Protein AF-A0A9X4SHX0-F1 (afdb_monomer_lite)

Organism: NCBI:txid256731

pLDDT: mean 89.39, std 9.06, range [53.53, 97.88]

Radius of gyration: 18.13 Å; chains: 1; bounding box: 65×34×32 Å

Foldseek 3Di:
DFKKWKDWDPPDPDPDDDPVVVVVRCVPDDIDIDDDPDPDFVVVVVVVCVVCVVVVVQDDQVRWIWMWMDGVPDPDIDIDIDHDDDDDDDDDPDDDDDDD

Secondary structure (DSSP, 8-state):
-EEEEEEEESS---SS--HHHHHHHHTTPPPEEEEES-SSHHHHHHHHHHHHTTTTT--SSS-EEEEEEEETT-S-EEEEEEE---------S-------

Structure (mmCIF, N/CA/C/O backbone):
data_AF-A0A9X4SHX0-F1
#
_entry.id   AF-A0A9X4SHX0-F1
#
loop_
_atom_site.group_PDB
_atom_site.id
_atom_site.type_symbol
_atom_site.label_atom_id
_atom_site.label_alt_id
_atom_site.label_comp_id
_atom_site.label_asym_id
_atom_site.label_entity_id
_atom_site.label_seq_id
_atom_site.pdbx_PDB_ins_code
_atom_site.Cartn_x
_atom_site.Cartn_y
_atom_site.Cartn_z
_atom_site.occupancy
_atom_site.B_iso_or_equiv
_atom_site.auth_seq_id
_atom_site.auth_comp_id
_atom_site.auth_asym_id
_atom_site.auth_atom_id
_atom_site.pdbx_PDB_model_num
ATOM 1 N N . MET A 1 1 ? 0.691 -16.550 8.350 1.00 85.81 1 MET A N 1
ATOM 2 C CA . MET A 1 1 ? -0.141 -15.596 7.593 1.00 85.81 1 MET A CA 1
ATOM 3 C C . MET A 1 1 ? -0.875 -14.676 8.546 1.00 85.81 1 MET A C 1
ATOM 5 O O . MET A 1 1 ? -1.579 -15.165 9.424 1.00 85.81 1 MET A O 1
ATOM 9 N N . LYS A 1 2 ? -0.695 -13.370 8.369 1.00 94.06 2 LYS A N 1
ATOM 10 C CA . LYS A 1 2 ? -1.485 -12.316 9.008 1.00 94.06 2 LYS A CA 1
ATOM 11 C C . LYS A 1 2 ? -2.563 -11.825 8.041 1.00 94.06 2 LYS A C 1
ATOM 13 O O . LYS A 1 2 ? -2.477 -12.073 6.836 1.00 94.06 2 LYS A O 1
ATOM 18 N N . THR A 1 3 ? -3.591 -11.179 8.583 1.00 97.00 3 THR A N 1
ATOM 19 C CA . THR A 1 3 ? -4.657 -10.564 7.783 1.00 97.00 3 THR A CA 1
ATOM 20 C C . THR A 1 3 ? -4.466 -9.059 7.793 1.00 97.00 3 THR A C 1
ATOM 22 O O . THR A 1 3 ? -4.266 -8.468 8.852 1.00 97.00 3 THR A O 1
ATOM 25 N N . TYR A 1 4 ? -4.543 -8.479 6.611 1.00 97.88 4 TYR A N 1
ATOM 26 C CA . TYR A 1 4 ? -4.438 -7.063 6.325 1.00 97.88 4 TYR A CA 1
ATOM 27 C C . TYR A 1 4 ? -5.718 -6.598 5.643 1.00 97.88 4 TYR A C 1
ATOM 29 O O . TYR A 1 4 ? -6.522 -7.405 5.169 1.00 97.88 4 TYR A O 1
ATOM 37 N N . GLU A 1 5 ? -5.888 -5.294 5.599 1.00 97.75 5 GLU A N 1
ATOM 38 C CA . GLU A 1 5 ? -6.986 -4.612 4.947 1.00 97.75 5 GLU A CA 1
ATOM 39 C C . GLU A 1 5 ? -6.409 -3.522 4.050 1.00 97.75 5 GLU A C 1
ATOM 41 O O . GLU A 1 5 ? -5.438 -2.867 4.436 1.00 97.75 5 GLU A O 1
ATOM 46 N N . TYR A 1 6 ? -6.993 -3.326 2.868 1.00 97.81 6 TYR A N 1
ATOM 47 C CA . TYR A 1 6 ? -6.557 -2.275 1.956 1.00 97.81 6 TYR A CA 1
ATOM 48 C C . TYR A 1 6 ? -7.702 -1.546 1.251 1.00 97.81 6 TYR A C 1
ATOM 50 O O . TYR A 1 6 ? -8.793 -2.095 1.075 1.00 97.81 6 TYR A O 1
ATOM 58 N N . ILE A 1 7 ? -7.424 -0.310 0.839 1.00 97.00 7 ILE A N 1
ATOM 59 C CA . ILE A 1 7 ? -8.261 0.518 -0.035 1.00 97.00 7 ILE A CA 1
ATOM 60 C C . ILE A 1 7 ? -7.385 1.027 -1.177 1.00 97.00 7 ILE A C 1
ATOM 62 O O . ILE A 1 7 ? -6.261 1.470 -0.945 1.00 97.00 7 ILE A O 1
ATOM 66 N N . VAL A 1 8 ? -7.920 0.982 -2.394 1.00 95.38 8 VAL A N 1
ATOM 67 C CA . VAL A 1 8 ? -7.278 1.530 -3.592 1.00 95.38 8 VAL A CA 1
ATOM 68 C C . VAL A 1 8 ? -7.829 2.930 -3.863 1.00 95.38 8 VAL A C 1
ATOM 70 O O . VAL A 1 8 ? -9.043 3.146 -3.815 1.00 95.38 8 VAL A O 1
ATOM 73 N N . LEU A 1 9 ? -6.935 3.880 -4.117 1.00 93.44 9 LEU A N 1
ATOM 74 C CA . LEU A 1 9 ? -7.234 5.287 -4.360 1.00 93.44 9 LEU A CA 1
ATOM 75 C C . LEU A 1 9 ? -6.886 5.639 -5.811 1.00 93.44 9 LEU A C 1
ATOM 77 O O . LEU A 1 9 ? -5.766 6.038 -6.108 1.00 93.44 9 LEU A O 1
ATOM 81 N N . TRP A 1 10 ? -7.858 5.456 -6.705 1.00 88.06 10 TRP A N 1
ATOM 82 C CA . TRP A 1 10 ? -7.709 5.681 -8.149 1.00 88.06 10 TRP A CA 1
ATOM 83 C C . TRP A 1 10 ? -7.677 7.155 -8.549 1.00 88.06 10 TRP A C 1
ATOM 85 O O . TRP A 1 10 ? -6.972 7.526 -9.478 1.00 88.06 10 TRP A O 1
ATOM 95 N N . ASP A 1 11 ? -8.441 7.989 -7.846 1.00 83.56 11 ASP A N 1
ATOM 96 C CA . ASP A 1 11 ? -8.632 9.402 -8.194 1.00 83.56 11 ASP A CA 1
ATOM 97 C C . ASP A 1 11 ? -7.528 10.313 -7.637 1.00 83.56 11 ASP A C 1
ATOM 99 O O . ASP A 1 11 ? -7.563 11.530 -7.819 1.00 83.56 11 ASP A O 1
ATOM 103 N N . LEU A 1 12 ? -6.550 9.734 -6.939 1.00 83.88 12 LEU A N 1
ATOM 104 C CA . LEU A 1 12 ? -5.492 10.476 -6.281 1.00 83.88 12 LEU A CA 1
ATOM 105 C C . LEU A 1 12 ? -4.309 10.653 -7.245 1.00 83.88 12 LEU A C 1
ATOM 107 O O . LEU A 1 12 ? -3.569 9.712 -7.522 1.00 83.88 12 LEU A O 1
ATOM 111 N N . ILE A 1 13 ? -4.190 11.865 -7.791 1.00 73.88 13 ILE A N 1
ATOM 112 C CA . ILE A 1 13 ? -3.263 12.209 -8.887 1.00 73.88 13 ILE A CA 1
ATOM 113 C C . ILE A 1 13 ? -1.980 12.878 -8.362 1.00 73.88 13 ILE A C 1
ATOM 115 O O . ILE A 1 13 ? -0.963 12.889 -9.051 1.00 73.88 13 ILE A O 1
ATOM 119 N N . ASP A 1 14 ? -2.014 13.454 -7.157 1.00 76.06 14 ASP A N 1
ATOM 120 C CA . ASP A 1 14 ? -0.839 14.084 -6.548 1.00 76.06 14 ASP A CA 1
ATOM 121 C C . ASP A 1 14 ? 0.169 13.011 -6.107 1.00 76.06 14 ASP A C 1
ATOM 123 O O . ASP A 1 14 ? -0.193 12.051 -5.427 1.00 76.06 14 ASP A O 1
ATOM 127 N N . ASP A 1 15 ? 1.445 13.181 -6.461 1.00 73.12 15 ASP A N 1
ATOM 128 C CA . ASP A 1 15 ? 2.529 12.305 -5.999 1.00 73.12 15 ASP A CA 1
ATOM 129 C C . ASP A 1 15 ? 2.783 12.441 -4.482 1.00 73.12 15 ASP A C 1
ATOM 131 O O . ASP A 1 15 ? 3.415 11.582 -3.860 1.00 73.12 15 ASP A O 1
ATOM 135 N N . THR A 1 16 ? 2.284 13.519 -3.875 1.00 79.62 16 THR A N 1
ATOM 136 C CA . THR A 1 16 ? 2.426 13.884 -2.464 1.00 79.62 16 THR A CA 1
ATOM 137 C C . THR A 1 16 ? 1.089 14.327 -1.857 1.00 79.62 16 THR A C 1
ATOM 139 O O . THR A 1 16 ? 0.958 15.474 -1.426 1.00 79.62 16 THR A O 1
ATOM 142 N N . PRO A 1 17 ? 0.088 13.433 -1.777 1.00 85.56 17 PRO A N 1
ATOM 143 C CA . PRO A 1 17 ? -1.214 13.794 -1.234 1.00 85.56 17 PRO A CA 1
ATOM 144 C C . PRO A 1 17 ? -1.124 14.216 0.229 1.00 85.56 17 PRO A C 1
ATOM 146 O O . PRO A 1 17 ? -0.392 13.633 1.039 1.00 85.56 17 PRO A O 1
ATOM 149 N N . GLU A 1 18 ? -1.930 15.205 0.596 1.00 89.56 18 GLU A N 1
ATOM 150 C CA . GLU A 1 18 ? -2.048 15.618 1.986 1.00 89.56 18 GLU A CA 1
ATOM 151 C C . GLU A 1 18 ? -2.867 14.602 2.793 1.00 89.56 18 GLU A C 1
ATOM 153 O O . GLU A 1 18 ? -3.807 13.975 2.304 1.00 89.56 18 GLU A O 1
ATOM 158 N N . VAL A 1 19 ? -2.561 14.478 4.088 1.00 89.12 19 VAL A N 1
ATOM 159 C CA . VAL A 1 19 ? -3.270 13.549 4.990 1.00 89.12 19 VAL A CA 1
ATOM 160 C C . VAL A 1 19 ? -4.780 13.795 4.992 1.00 89.12 19 VAL A C 1
ATOM 162 O O . VAL A 1 19 ? -5.555 12.844 5.025 1.00 89.12 19 VAL A O 1
ATOM 165 N N . GLU A 1 20 ? -5.218 15.053 4.925 1.00 90.62 20 GLU A N 1
ATOM 166 C CA . GLU A 1 20 ? -6.644 15.392 4.895 1.00 90.62 20 GLU A CA 1
ATOM 167 C C . GLU A 1 20 ? -7.353 14.915 3.623 1.00 90.62 20 GLU A C 1
ATOM 169 O O . GLU A 1 20 ? -8.529 14.555 3.681 1.00 90.62 20 GLU A O 1
ATOM 174 N N . GLU A 1 21 ? -6.662 14.911 2.484 1.00 90.06 21 GLU A N 1
ATOM 175 C CA . GLU A 1 21 ? -7.190 14.407 1.216 1.00 90.06 21 GLU A CA 1
ATOM 176 C C . GLU A 1 21 ? -7.354 12.890 1.277 1.00 90.06 21 GLU A C 1
ATOM 178 O O . GLU A 1 21 ? -8.437 12.374 1.008 1.00 90.06 21 GLU A O 1
ATOM 183 N N . ILE A 1 22 ? -6.327 12.189 1.766 1.00 91.69 22 ILE A N 1
ATOM 184 C CA . ILE A 1 22 ? -6.363 10.735 1.955 1.00 91.69 22 ILE A CA 1
ATOM 185 C C . ILE A 1 22 ? -7.512 10.345 2.890 1.00 91.69 22 ILE A C 1
ATOM 187 O O . ILE A 1 22 ? -8.254 9.409 2.603 1.00 91.69 22 ILE A O 1
ATOM 191 N N . LEU A 1 23 ? -7.681 11.064 4.006 1.00 92.62 23 LEU A N 1
ATOM 192 C CA . LEU A 1 23 ? -8.740 10.790 4.979 1.00 92.62 23 LEU A CA 1
ATOM 193 C C . LEU A 1 23 ? -10.141 10.956 4.379 1.00 92.62 23 LEU A C 1
ATOM 195 O O . LEU A 1 23 ? -11.006 10.124 4.648 1.00 92.62 23 LEU A O 1
ATOM 199 N N . LYS A 1 24 ? -10.357 11.990 3.556 1.00 91.56 24 LYS A N 1
ATOM 200 C CA . LYS A 1 24 ? -11.622 12.182 2.827 1.00 91.56 24 LYS A CA 1
ATOM 201 C C . LYS A 1 24 ? -11.855 11.061 1.823 1.00 91.56 24 LYS A C 1
ATOM 203 O O . LYS A 1 24 ? -12.965 10.555 1.722 1.00 91.56 24 LYS A O 1
ATOM 208 N N . GLU A 1 25 ? -10.805 10.649 1.122 1.00 91.19 25 GLU A N 1
ATOM 209 C CA . GLU A 1 25 ? -10.884 9.600 0.113 1.00 91.19 25 GLU A CA 1
ATOM 210 C C . GLU A 1 25 ? -11.183 8.217 0.699 1.00 91.19 25 GLU A C 1
ATOM 212 O O . GLU A 1 25 ? -11.880 7.429 0.067 1.00 91.19 25 GLU A O 1
ATOM 217 N N . ILE A 1 26 ? -10.682 7.885 1.892 1.00 93.56 26 ILE A N 1
ATOM 218 C CA . ILE A 1 26 ? -10.988 6.598 2.542 1.00 93.56 26 ILE A CA 1
ATOM 219 C C . ILE A 1 26 ? -12.322 6.611 3.301 1.00 93.56 26 ILE A C 1
ATOM 221 O O . ILE A 1 26 ? -12.834 5.543 3.652 1.00 93.56 26 ILE A O 1
ATOM 225 N N . GLU A 1 27 ? -12.892 7.786 3.582 1.00 92.75 27 GLU A N 1
ATOM 226 C CA . GLU A 1 27 ? -14.138 7.910 4.334 1.00 92.75 27 GLU A CA 1
ATOM 227 C C . GLU A 1 27 ? -15.297 7.247 3.572 1.00 92.75 27 GLU A C 1
ATOM 229 O O . GLU A 1 27 ? -15.613 7.572 2.432 1.00 92.75 27 GLU A O 1
ATOM 234 N N . GLY A 1 28 ? -15.939 6.260 4.203 1.00 89.81 28 GLY A N 1
ATOM 235 C CA . GLY A 1 28 ? -17.053 5.521 3.604 1.00 89.81 28 GLY A CA 1
ATOM 236 C C . GLY A 1 28 ? -16.660 4.456 2.571 1.00 89.81 28 GLY A C 1
ATOM 237 O O . GLY A 1 28 ? -17.541 3.715 2.129 1.00 89.81 28 GLY A O 1
ATOM 238 N N . LYS A 1 29 ? -15.373 4.311 2.219 1.00 93.00 29 LYS A N 1
ATOM 239 C CA . LYS A 1 29 ? -14.899 3.211 1.363 1.00 93.00 29 LYS A CA 1
ATOM 240 C C . LYS A 1 29 ? -14.822 1.894 2.141 1.00 93.00 29 LYS A C 1
ATOM 242 O O . LYS A 1 29 ? -14.534 1.851 3.338 1.00 93.00 29 LYS A O 1
ATOM 247 N N . GLN A 1 30 ? -15.089 0.792 1.441 1.00 94.50 30 GLN A N 1
ATOM 248 C CA . GLN A 1 30 ? -14.991 -0.548 2.008 1.00 94.50 30 GLN A CA 1
ATOM 249 C C . GLN A 1 30 ? -13.547 -1.049 1.944 1.00 94.50 30 GLN A C 1
ATOM 251 O O . GLN A 1 30 ? -12.924 -1.060 0.885 1.00 94.50 30 GLN A O 1
ATOM 256 N N . TRP A 1 31 ? -13.048 -1.527 3.080 1.00 96.12 31 TRP A N 1
ATOM 257 C CA . TRP A 1 31 ? -11.754 -2.187 3.165 1.00 96.12 31 TRP A CA 1
ATOM 258 C C . TRP A 1 31 ? -11.823 -3.603 2.586 1.00 96.12 31 TRP A C 1
ATOM 260 O O . TRP A 1 31 ? -12.721 -4.384 2.913 1.00 96.12 31 TRP A O 1
ATOM 270 N N . THR A 1 32 ? -10.848 -3.948 1.748 1.00 97.25 32 THR A N 1
ATOM 271 C CA . THR A 1 32 ? -10.709 -5.288 1.171 1.00 97.25 32 THR A CA 1
ATOM 272 C C . THR A 1 32 ? -9.723 -6.103 1.995 1.00 97.25 32 THR A C 1
ATOM 274 O O . THR A 1 32 ? -8.614 -5.655 2.276 1.00 97.25 32 THR A O 1
ATOM 277 N N . SER A 1 33 ? -10.108 -7.313 2.400 1.00 97.38 33 SER A N 1
ATOM 278 C CA . SER A 1 33 ? -9.232 -8.182 3.189 1.00 97.38 33 SER A CA 1
ATOM 279 C C . SER A 1 33 ? -8.166 -8.858 2.326 1.00 97.38 33 SER A C 1
ATOM 281 O O . SER A 1 33 ? -8.461 -9.438 1.282 1.00 97.38 33 SER A O 1
ATOM 283 N N . PHE A 1 34 ? -6.935 -8.893 2.827 1.00 97.19 34 PHE A N 1
ATOM 284 C CA . PHE A 1 34 ? -5.794 -9.542 2.191 1.00 97.19 34 PHE A CA 1
ATOM 285 C C . PHE A 1 34 ? -5.032 -10.413 3.194 1.00 97.19 34 PHE A C 1
ATOM 287 O O . PHE A 1 34 ? -4.888 -10.060 4.361 1.00 97.19 34 PHE A O 1
ATOM 294 N N . LYS A 1 35 ? -4.530 -11.575 2.768 1.00 97.38 35 LYS A N 1
ATOM 295 C CA . LYS A 1 35 ? -3.704 -12.445 3.620 1.00 97.38 35 LYS A CA 1
ATOM 296 C C . LYS A 1 35 ? -2.273 -12.434 3.115 1.00 97.38 35 LYS A C 1
ATOM 298 O O . LYS A 1 35 ? -2.042 -12.806 1.972 1.00 97.38 35 LYS A O 1
ATOM 303 N N . SER A 1 36 ? -1.328 -12.111 3.993 1.00 96.31 36 SER A N 1
ATOM 304 C CA . SER A 1 36 ? 0.099 -12.090 3.664 1.00 96.31 36 SER A CA 1
ATOM 305 C C . SER A 1 36 ? 0.928 -12.877 4.679 1.00 96.31 36 SER A C 1
ATOM 307 O O . SER A 1 36 ? 0.542 -13.062 5.838 1.00 96.31 36 SER A O 1
ATOM 309 N N . ASN A 1 37 ? 2.077 -13.378 4.230 1.00 94.94 37 ASN A N 1
ATOM 310 C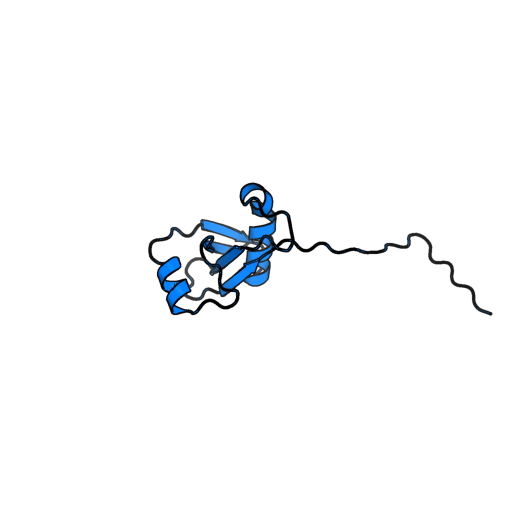 CA . ASN A 1 37 ? 3.131 -13.895 5.103 1.00 94.94 37 ASN A CA 1
ATOM 311 C C . ASN A 1 37 ? 4.135 -12.817 5.530 1.00 94.94 37 ASN A C 1
ATOM 313 O O . ASN A 1 37 ? 4.904 -13.064 6.455 1.00 94.94 37 ASN A O 1
ATOM 317 N N . SER A 1 38 ? 4.116 -11.648 4.886 1.00 94.06 38 SER A N 1
ATOM 318 C CA . SER A 1 38 ? 4.910 -10.498 5.304 1.00 94.06 38 SER A CA 1
ATOM 319 C C . SER A 1 38 ? 4.357 -9.907 6.600 1.00 94.06 38 SER A C 1
ATOM 321 O O . SER A 1 38 ? 3.160 -10.002 6.875 1.00 94.06 38 SER A O 1
ATOM 323 N N . SER A 1 39 ? 5.238 -9.300 7.392 1.00 92.00 39 SER A N 1
ATOM 324 C CA . SER A 1 39 ? 4.884 -8.455 8.535 1.00 92.00 39 SER A CA 1
ATOM 325 C C . SER A 1 39 ? 4.974 -6.957 8.231 1.00 92.00 39 SER A C 1
ATOM 327 O O . SER A 1 39 ? 4.539 -6.160 9.056 1.00 92.00 39 SER A O 1
ATOM 329 N N . THR A 1 40 ? 5.544 -6.579 7.085 1.00 95.19 40 THR A N 1
ATOM 330 C CA . THR A 1 40 ? 5.847 -5.189 6.704 1.00 95.19 40 THR A CA 1
ATOM 331 C C . THR A 1 40 ? 4.825 -4.690 5.689 1.00 95.19 40 THR A C 1
ATOM 333 O O . THR A 1 40 ? 4.661 -5.340 4.656 1.00 95.19 40 THR A O 1
ATOM 336 N N . LEU A 1 41 ? 4.173 -3.548 5.951 1.00 96.12 41 LEU A N 1
ATOM 337 C CA . LEU A 1 41 ? 3.057 -3.043 5.135 1.00 96.12 41 LEU A CA 1
ATOM 338 C C . LEU A 1 41 ? 3.455 -2.731 3.687 1.00 96.12 41 LEU A C 1
ATOM 340 O O . LEU A 1 41 ? 2.740 -3.149 2.784 1.00 96.12 41 LEU A O 1
ATOM 344 N N . PHE A 1 42 ? 4.641 -2.164 3.450 1.00 95.38 42 PHE A N 1
ATOM 345 C CA . PHE A 1 42 ? 5.174 -1.977 2.092 1.00 95.38 42 PHE A CA 1
ATOM 346 C C . PHE A 1 42 ? 5.223 -3.284 1.271 1.00 95.38 42 PHE A C 1
ATOM 348 O O . PHE A 1 42 ? 4.729 -3.335 0.150 1.00 95.38 42 PHE A O 1
ATOM 355 N N . LEU A 1 43 ? 5.736 -4.377 1.848 1.00 96.56 43 LEU A N 1
ATOM 356 C CA . LEU A 1 43 ? 5.771 -5.685 1.173 1.00 96.56 43 LEU A CA 1
ATOM 357 C C . LEU A 1 43 ? 4.371 -6.298 1.016 1.00 96.56 43 LEU A C 1
ATOM 359 O O . LEU A 1 43 ? 4.146 -7.131 0.144 1.00 96.56 43 LEU A O 1
ATOM 363 N N . VAL A 1 44 ? 3.428 -5.936 1.889 1.00 97.38 44 VAL A N 1
ATOM 364 C CA . VAL A 1 44 ? 2.025 -6.328 1.722 1.00 97.38 44 VAL A CA 1
ATOM 365 C C . VAL A 1 44 ? 1.411 -5.574 0.543 1.00 97.38 44 VAL A C 1
ATOM 367 O O . VAL A 1 44 ? 0.726 -6.202 -0.255 1.00 97.38 44 VAL A O 1
ATOM 370 N N . ALA A 1 45 ? 1.682 -4.274 0.400 1.00 97.31 45 ALA A N 1
ATOM 371 C CA . ALA A 1 45 ? 1.247 -3.473 -0.743 1.00 97.31 45 ALA A CA 1
ATOM 372 C C . ALA A 1 45 ? 1.817 -4.012 -2.066 1.00 97.31 45 ALA A C 1
ATOM 374 O O . ALA A 1 45 ? 1.075 -4.139 -3.035 1.00 97.31 45 ALA A O 1
ATOM 375 N N . GLU A 1 46 ? 3.088 -4.423 -2.076 1.00 96.25 46 GLU A N 1
ATOM 376 C CA . GLU A 1 46 ? 3.721 -5.089 -3.223 1.00 96.25 46 GLU A CA 1
ATOM 377 C C . GLU A 1 46 ? 2.980 -6.377 -3.616 1.00 96.25 46 GLU A C 1
ATOM 379 O O . GLU A 1 46 ? 2.602 -6.546 -4.769 1.00 96.25 46 GLU A O 1
ATOM 384 N N . GLN A 1 47 ? 2.671 -7.251 -2.654 1.00 97.25 47 GLN A N 1
ATOM 385 C CA . GLN A 1 47 ? 1.913 -8.484 -2.920 1.00 97.25 47 GLN A CA 1
ATOM 386 C C . GLN A 1 47 ? 0.464 -8.219 -3.349 1.00 97.25 47 GLN A C 1
ATOM 388 O O . GLN A 1 47 ? -0.135 -9.020 -4.069 1.00 97.25 47 GLN A O 1
ATOM 393 N N . ILE A 1 48 ? -0.133 -7.126 -2.868 1.00 97.25 48 ILE A N 1
ATOM 394 C CA . ILE A 1 48 ? -1.448 -6.680 -3.324 1.00 97.25 48 ILE A CA 1
ATOM 395 C C . ILE A 1 48 ? -1.352 -6.267 -4.797 1.00 97.25 48 ILE A C 1
ATOM 397 O O . ILE A 1 48 ? -2.186 -6.719 -5.579 1.00 97.25 48 ILE A O 1
ATOM 401 N N . LEU A 1 49 ? -0.345 -5.482 -5.192 1.00 95.88 49 LEU A N 1
ATOM 402 C CA . LEU A 1 49 ? -0.125 -5.134 -6.596 1.00 95.88 49 LEU A CA 1
ATOM 403 C C . LEU A 1 49 ? 0.115 -6.388 -7.445 1.00 95.88 49 LEU A C 1
ATOM 405 O O . LEU A 1 49 ? -0.596 -6.591 -8.420 1.00 95.88 49 LEU A O 1
ATOM 409 N N . GLU A 1 50 ? 1.038 -7.266 -7.041 1.00 95.00 50 GLU A N 1
ATOM 410 C CA . GLU A 1 50 ? 1.370 -8.510 -7.757 1.00 95.00 50 GLU A CA 1
ATOM 411 C C . GLU A 1 50 ? 0.121 -9.349 -8.064 1.00 95.00 50 GLU A C 1
ATOM 413 O O . GLU A 1 50 ? 0.005 -9.961 -9.120 1.00 95.00 50 GLU A O 1
ATOM 418 N N . LYS A 1 51 ? -0.849 -9.364 -7.147 1.00 96.06 51 LYS A N 1
ATOM 419 C CA . LYS A 1 51 ? -2.070 -10.149 -7.318 1.00 96.06 51 LYS A CA 1
ATOM 420 C C . LYS A 1 51 ? -3.126 -9.477 -8.198 1.00 96.06 51 LYS A C 1
ATOM 422 O O . LYS A 1 51 ? -3.976 -10.185 -8.734 1.00 96.06 51 LYS A O 1
ATOM 427 N N . ASN A 1 52 ? -3.134 -8.148 -8.275 1.00 95.50 52 ASN A N 1
ATOM 428 C CA . ASN A 1 52 ? -4.238 -7.400 -8.875 1.00 95.50 52 ASN A CA 1
ATOM 429 C C . ASN A 1 52 ? -3.839 -6.552 -10.091 1.00 95.50 52 ASN A C 1
ATOM 431 O O . ASN A 1 52 ? -4.744 -6.056 -10.748 1.00 95.50 52 ASN A O 1
ATOM 435 N N . HIS A 1 53 ? -2.548 -6.388 -10.415 1.00 93.19 53 HIS A N 1
ATOM 436 C CA . HIS A 1 53 ? -2.092 -5.457 -11.458 1.00 93.19 53 HIS A CA 1
ATO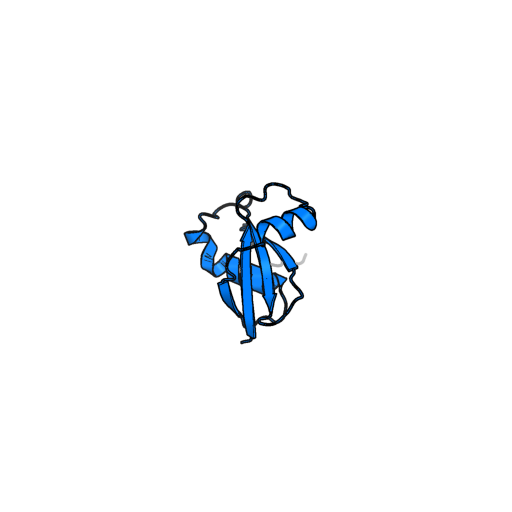M 437 C C . HIS A 1 53 ? -2.791 -5.673 -12.812 1.00 93.19 53 HIS A C 1
ATOM 439 O O . HIS A 1 53 ? -3.178 -4.701 -13.449 1.00 93.19 53 HIS A O 1
ATOM 445 N N . ASP A 1 54 ? -3.043 -6.930 -13.199 1.00 91.50 54 ASP A N 1
ATOM 446 C CA . ASP A 1 54 ? -3.763 -7.272 -14.433 1.00 91.50 54 ASP A CA 1
ATOM 447 C C . ASP A 1 54 ? -5.231 -6.809 -14.406 1.00 91.50 54 ASP A C 1
ATOM 449 O O . ASP A 1 54 ? -5.732 -6.253 -15.378 1.00 91.50 54 ASP A O 1
ATOM 453 N N . GLU A 1 55 ? -5.939 -7.025 -13.291 1.00 94.12 55 GLU A N 1
ATOM 454 C CA . GLU A 1 55 ? -7.335 -6.577 -13.121 1.00 94.12 55 GLU A CA 1
ATOM 455 C C . GLU A 1 55 ? -7.428 -5.048 -13.048 1.00 94.12 55 GLU A C 1
ATOM 457 O O . GLU A 1 55 ? -8.432 -4.445 -13.418 1.00 94.12 55 GLU A O 1
ATOM 462 N N . TRP A 1 56 ? -6.363 -4.436 -12.551 1.00 93.38 56 TRP A N 1
ATOM 463 C CA . TRP A 1 56 ? -6.200 -3.006 -12.346 1.00 93.38 56 TRP A CA 1
ATOM 464 C C . TRP A 1 56 ? -5.703 -2.264 -13.579 1.00 93.38 56 TRP A C 1
ATOM 466 O O . TRP A 1 56 ? -5.592 -1.044 -13.530 1.00 93.38 56 TRP A O 1
ATOM 476 N N . GLU A 1 57 ? -5.425 -2.994 -14.660 1.00 91.00 57 GLU A N 1
ATOM 477 C CA . GLU A 1 57 ? -4.876 -2.462 -15.906 1.00 91.00 57 GLU A CA 1
ATOM 478 C C . GLU A 1 57 ? -3.585 -1.649 -15.692 1.00 91.00 57 GLU A C 1
ATOM 480 O O . GLU A 1 57 ? -3.310 -0.699 -16.417 1.00 91.00 57 GLU A O 1
ATOM 485 N N . ILE A 1 58 ? -2.785 -2.039 -14.693 1.00 90.12 58 ILE A N 1
ATOM 486 C CA . ILE A 1 58 ? -1.469 -1.463 -14.408 1.00 90.12 58 ILE A CA 1
ATOM 487 C C . ILE A 1 58 ? -0.434 -2.329 -15.119 1.00 90.12 58 ILE A C 1
ATOM 489 O O . ILE A 1 58 ? -0.178 -3.458 -14.691 1.00 90.12 58 ILE A O 1
ATOM 493 N N . TYR A 1 59 ? 0.145 -1.812 -16.204 1.00 86.88 59 TYR A N 1
ATOM 494 C CA . TYR A 1 59 ? 1.085 -2.562 -17.045 1.00 86.88 59 TYR A CA 1
ATOM 495 C C . TYR A 1 59 ? 2.461 -1.908 -17.151 1.00 86.88 59 TYR A C 1
ATOM 497 O O . TYR A 1 59 ? 3.452 -2.620 -17.322 1.00 86.88 59 TYR A O 1
ATOM 505 N N . ASP A 1 60 ? 2.536 -0.585 -17.017 1.00 84.38 60 ASP A N 1
ATOM 506 C CA . ASP A 1 60 ? 3.771 0.174 -17.195 1.00 84.38 60 ASP A CA 1
ATOM 507 C C . ASP A 1 60 ? 4.202 0.923 -15.923 1.00 84.38 60 ASP A C 1
ATOM 509 O O . ASP A 1 60 ? 3.477 0.994 -14.934 1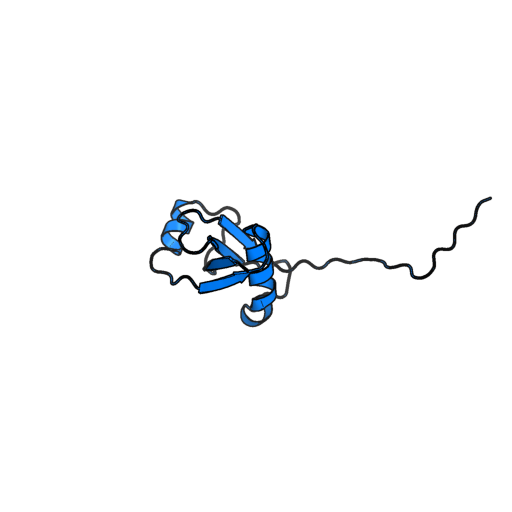.00 84.38 60 ASP A O 1
ATOM 513 N N . GLU A 1 61 ? 5.425 1.464 -15.927 1.00 79.81 61 GLU A N 1
ATOM 514 C CA . GLU A 1 61 ? 6.000 2.152 -14.754 1.00 79.81 61 GLU A CA 1
ATOM 515 C C 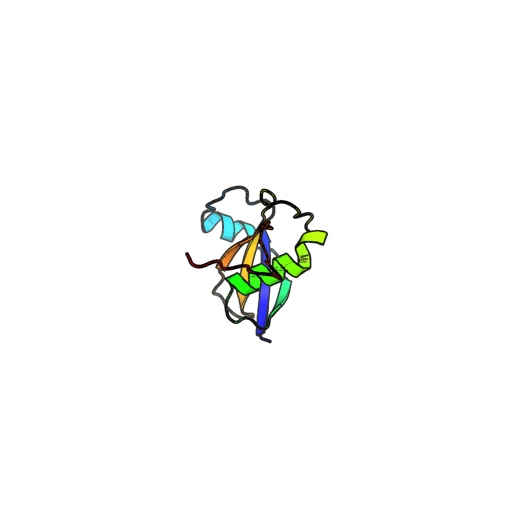. GLU A 1 61 ? 5.305 3.482 -14.435 1.00 79.81 61 GLU A C 1
ATOM 517 O O . GLU A 1 61 ? 5.295 3.928 -13.283 1.00 79.81 61 GLU A O 1
ATOM 522 N N . ASP A 1 62 ? 4.713 4.094 -15.461 1.00 81.00 62 ASP A N 1
ATOM 523 C CA . ASP A 1 62 ? 3.926 5.319 -15.347 1.00 81.00 62 ASP A CA 1
ATOM 524 C C . ASP A 1 62 ? 2.505 5.036 -14.826 1.00 81.00 62 ASP A C 1
ATOM 526 O O . ASP A 1 62 ? 1.878 5.926 -14.242 1.00 81.00 62 ASP A O 1
ATOM 530 N N . ASP A 1 63 ? 2.027 3.793 -14.962 1.00 82.75 63 ASP A N 1
ATOM 531 C CA . ASP A 1 63 ? 0.754 3.345 -14.413 1.00 82.75 63 ASP A CA 1
ATOM 532 C C . ASP A 1 63 ? 0.966 3.001 -12.933 1.00 82.75 63 ASP A C 1
ATOM 534 O O . ASP A 1 63 ? 1.527 1.973 -12.550 1.00 82.75 63 ASP A O 1
ATOM 538 N N . GLY A 1 64 ? 0.567 3.923 -12.064 1.00 85.69 64 GLY A N 1
ATOM 539 C CA . GLY A 1 64 ? 0.679 3.764 -10.622 1.00 85.69 64 GLY A CA 1
ATOM 540 C C . GLY A 1 64 ? -0.646 4.020 -9.935 1.00 85.69 64 GLY A C 1
ATOM 541 O O . GLY A 1 64 ? -1.447 4.837 -10.382 1.00 85.69 64 GLY A O 1
ATOM 542 N N . VAL A 1 65 ? -0.859 3.349 -8.808 1.00 92.00 65 VAL A N 1
ATOM 543 C CA . VAL A 1 65 ? -2.013 3.607 -7.948 1.00 92.00 65 VAL A CA 1
ATOM 544 C C . VAL A 1 65 ? -1.583 3.740 -6.501 1.00 92.00 65 VAL A C 1
ATOM 546 O O . VAL A 1 65 ? -0.582 3.171 -6.056 1.00 92.00 65 VAL A O 1
ATOM 549 N N . PHE A 1 66 ? -2.361 4.501 -5.748 1.00 94.38 66 PHE A N 1
ATOM 550 C CA . PHE A 1 66 ? -2.188 4.625 -4.318 1.00 94.38 66 PHE A CA 1
ATOM 551 C C . PHE A 1 66 ? -3.004 3.570 -3.578 1.00 94.38 66 PHE A C 1
ATOM 553 O O . PHE A 1 66 ? -4.187 3.360 -3.844 1.00 94.38 66 PHE A O 1
ATOM 560 N N . ILE A 1 67 ? -2.369 2.912 -2.613 1.00 95.75 67 ILE A N 1
ATOM 561 C CA . ILE A 1 67 ? -2.993 1.900 -1.768 1.00 95.75 67 I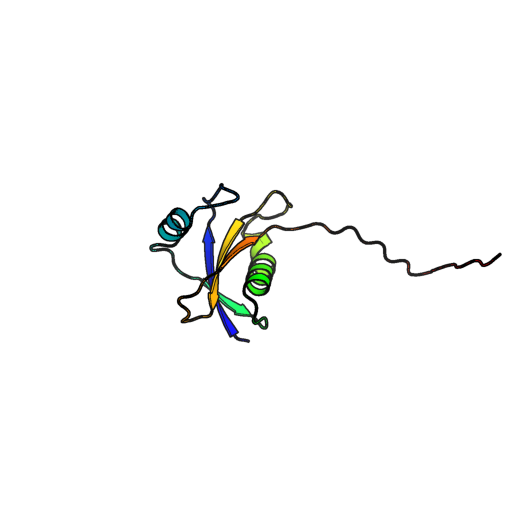LE A CA 1
ATOM 562 C C . ILE A 1 67 ? -2.766 2.273 -0.314 1.00 95.75 67 ILE A C 1
ATOM 564 O O . ILE A 1 67 ? -1.632 2.435 0.136 1.00 95.75 67 ILE A O 1
ATOM 568 N N . VAL A 1 68 ? -3.859 2.362 0.433 1.00 96.88 68 VAL A N 1
ATOM 569 C CA . VAL A 1 68 ? -3.819 2.443 1.891 1.00 96.88 68 VAL A CA 1
ATOM 570 C C . VAL A 1 68 ? -3.879 1.028 2.439 1.00 96.88 68 VAL A C 1
ATOM 572 O O . VAL A 1 68 ? -4.802 0.289 2.101 1.00 96.88 68 VAL A O 1
ATOM 575 N N . VAL A 1 69 ? -2.925 0.647 3.287 1.00 97.69 69 VAL A N 1
ATOM 576 C CA . VAL A 1 69 ? -2.827 -0.702 3.864 1.00 97.69 69 VAL A CA 1
ATOM 577 C C . VAL A 1 69 ? -2.741 -0.622 5.384 1.00 97.69 69 VAL A C 1
ATOM 579 O O . VAL A 1 69 ? -2.039 0.220 5.937 1.00 97.69 69 VAL A O 1
ATOM 582 N N . LYS A 1 70 ? -3.427 -1.534 6.076 1.00 97.38 70 LYS A N 1
ATOM 583 C CA . LYS A 1 70 ? -3.324 -1.711 7.531 1.00 97.38 70 LYS A CA 1
ATOM 584 C C . LYS A 1 70 ? -3.429 -3.170 7.946 1.00 97.38 70 LYS A C 1
ATOM 586 O O . LYS A 1 70 ? -3.991 -3.994 7.229 1.00 97.38 70 LYS A O 1
ATOM 591 N N . GLU A 1 71 ? -2.899 -3.509 9.120 1.00 97.19 71 GLU A N 1
ATOM 592 C CA . GLU A 1 71 ? -3.182 -4.808 9.746 1.00 97.19 71 GLU A CA 1
ATOM 593 C C . GLU A 1 71 ? -4.653 -4.854 10.197 1.00 97.19 71 GLU A C 1
ATOM 595 O O . GLU A 1 71 ? -5.221 -3.844 10.612 1.00 97.19 71 GLU A O 1
ATOM 600 N N . ASN A 1 72 ? -5.294 -6.020 10.110 1.00 94.75 72 ASN A N 1
ATOM 601 C CA . ASN A 1 72 ? -6.687 -6.169 10.526 1.00 94.75 72 ASN A CA 1
ATOM 602 C C . ASN A 1 72 ? -6.856 -5.807 12.016 1.00 94.75 72 ASN A C 1
ATOM 604 O O . ASN A 1 72 ? -6.120 -6.317 12.864 1.00 94.75 72 ASN A O 1
ATOM 608 N N . ASN A 1 73 ? -7.863 -4.991 12.338 1.00 90.19 73 ASN A N 1
ATOM 609 C CA . ASN A 1 73 ? -8.095 -4.383 13.661 1.00 90.19 73 ASN A CA 1
ATOM 610 C C . ASN A 1 73 ? -7.015 -3.384 14.124 1.00 90.19 73 ASN A C 1
ATOM 612 O O . ASN A 1 73 ? -6.936 -3.081 15.314 1.00 90.19 73 ASN A O 1
ATOM 616 N N . SER A 1 74 ? -6.180 -2.883 13.212 1.00 93.19 74 SER A N 1
ATOM 617 C CA . SER A 1 74 ? -5.285 -1.754 13.471 1.00 93.19 74 SER A CA 1
ATOM 618 C C . SER A 1 74 ? -5.957 -0.437 13.079 1.00 93.19 74 SER A C 1
ATOM 620 O O . SER A 1 74 ? -6.634 -0.358 12.051 1.00 93.19 74 SER A O 1
ATOM 622 N N . ASP A 1 75 ? -5.712 0.610 13.865 1.00 92.56 75 ASP A N 1
ATOM 623 C CA . ASP A 1 75 ? -6.012 1.999 13.484 1.00 92.56 75 ASP A CA 1
ATOM 624 C C . ASP A 1 75 ? -4.848 2.643 12.713 1.00 92.56 75 ASP A C 1
ATOM 626 O O . ASP A 1 75 ? -5.021 3.655 12.038 1.00 92.56 75 ASP A O 1
ATOM 630 N N . TYR A 1 76 ? -3.656 2.045 12.798 1.00 94.56 76 TYR A N 1
ATOM 631 C CA . TYR A 1 76 ? -2.481 2.469 12.050 1.00 94.56 76 TYR A CA 1
ATOM 632 C C . TYR A 1 76 ? -2.526 1.919 10.625 1.00 94.56 76 TYR A C 1
ATOM 634 O O . TYR A 1 76 ? -2.645 0.701 10.442 1.00 94.56 76 TYR A O 1
ATOM 642 N N . TRP A 1 77 ? -2.392 2.818 9.654 1.00 95.94 77 TRP A N 1
ATOM 643 C CA . TRP A 1 77 ? -2.334 2.536 8.226 1.00 95.94 77 TRP A CA 1
ATOM 644 C C . TRP A 1 77 ? -1.155 3.269 7.577 1.00 95.94 77 TRP A C 1
ATOM 646 O O . TRP A 1 77 ? -0.717 4.313 8.059 1.00 95.94 77 TRP A O 1
ATOM 656 N N . GLU A 1 78 ? -0.663 2.718 6.472 1.00 96.31 78 GLU A N 1
ATOM 657 C CA . GLU A 1 78 ? 0.362 3.317 5.615 1.00 96.31 78 GLU A CA 1
ATOM 658 C C . GLU A 1 78 ? -0.216 3.541 4.211 1.00 96.31 78 GLU A C 1
ATOM 660 O O . GLU A 1 78 ? -1.017 2.738 3.728 1.00 96.31 78 GLU A O 1
ATOM 665 N N . LEU A 1 79 ? 0.171 4.646 3.569 1.00 95.56 79 LEU A N 1
ATOM 666 C CA . LEU A 1 79 ? -0.112 4.910 2.160 1.00 95.56 79 LEU A CA 1
ATOM 667 C C . LEU A 1 79 ? 1.111 4.514 1.330 1.00 95.56 79 LEU A C 1
ATOM 669 O O . LEU A 1 79 ? 2.230 4.932 1.631 1.00 95.56 79 LEU A O 1
ATOM 673 N N . HIS A 1 80 ? 0.887 3.770 0.253 1.00 94.62 80 HIS A N 1
ATOM 674 C CA . HIS A 1 80 ? 1.921 3.378 -0.694 1.00 94.62 80 HIS A CA 1
ATOM 675 C C . HIS A 1 80 ? 1.488 3.719 -2.117 1.00 94.62 80 HIS A C 1
ATOM 677 O O . HIS A 1 80 ? 0.404 3.322 -2.537 1.00 94.62 80 HIS A O 1
ATOM 683 N N . ARG A 1 81 ? 2.349 4.405 -2.871 1.00 92.62 81 ARG A N 1
ATOM 684 C CA . ARG A 1 81 ? 2.260 4.440 -4.335 1.00 92.62 81 ARG A CA 1
ATOM 685 C C . ARG A 1 81 ? 2.904 3.161 -4.853 1.00 92.62 81 ARG A C 1
ATOM 687 O O . ARG A 1 81 ? 4.054 2.887 -4.507 1.00 92.62 81 ARG A O 1
ATOM 694 N N . VAL A 1 82 ? 2.175 2.378 -5.636 1.00 92.44 82 VAL A N 1
ATOM 695 C CA . VAL A 1 82 ? 2.673 1.128 -6.216 1.00 92.44 82 VAL A CA 1
ATOM 696 C C . VAL A 1 82 ? 2.559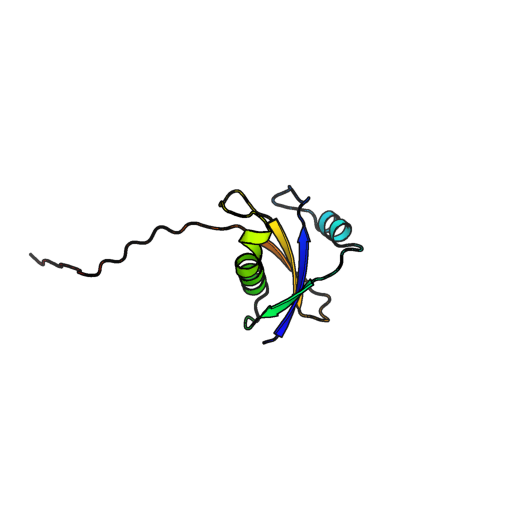 1.188 -7.735 1.00 92.44 82 VAL A C 1
ATOM 698 O O . VAL A 1 82 ? 1.581 1.714 -8.262 1.00 92.44 82 VAL A O 1
ATOM 701 N N . SER A 1 83 ? 3.569 0.670 -8.423 1.00 92.19 83 SER A N 1
ATOM 702 C CA . SER A 1 83 ? 3.653 0.588 -9.883 1.00 92.19 83 SER A CA 1
ATOM 703 C C . SER A 1 83 ? 4.476 -0.642 -10.264 1.00 92.19 83 SER A C 1
ATOM 705 O O . SER A 1 83 ? 5.230 -1.172 -9.439 1.00 92.19 83 SER A O 1
ATOM 707 N N . ILE A 1 84 ? 4.339 -1.106 -11.505 1.00 90.50 84 ILE A N 1
ATOM 708 C CA . ILE A 1 84 ? 5.257 -2.111 -12.051 1.00 90.50 84 ILE A CA 1
ATOM 709 C C . ILE A 1 84 ? 6.606 -1.432 -12.320 1.00 90.50 84 ILE A C 1
ATOM 711 O O . ILE A 1 84 ? 6.661 -0.248 -12.633 1.00 90.50 84 ILE A O 1
ATOM 715 N N . VAL A 1 85 ? 7.709 -2.164 -12.156 1.00 86.19 85 VAL A N 1
ATOM 716 C CA . VAL A 1 85 ? 9.054 -1.698 -12.520 1.00 86.19 85 VAL A CA 1
ATOM 717 C C . VAL A 1 85 ? 9.740 -2.793 -13.325 1.00 86.19 85 VAL A C 1
ATOM 719 O O . VAL A 1 85 ? 9.784 -3.951 -12.899 1.00 86.19 85 VAL A O 1
ATOM 722 N N . TYR A 1 86 ? 10.297 -2.440 -14.480 1.00 80.94 86 TYR A N 1
ATOM 723 C CA . TYR A 1 86 ? 10.989 -3.377 -15.358 1.00 80.94 86 TYR A CA 1
ATOM 724 C C . TYR A 1 86 ? 12.489 -3.387 -15.060 1.00 80.94 86 TYR A C 1
ATOM 726 O O . TYR A 1 86 ? 13.225 -2.447 -15.358 1.00 80.94 86 TYR A O 1
ATOM 734 N N . GLN A 1 87 ? 12.984 -4.499 -14.514 1.00 84.12 87 GLN A N 1
ATOM 735 C CA . GLN A 1 87 ? 14.412 -4.677 -14.261 1.00 84.12 87 GLN A CA 1
ATOM 736 C C . GLN A 1 87 ? 15.090 -5.467 -15.389 1.00 84.12 87 GLN A C 1
ATOM 738 O O . GLN A 1 87 ? 14.850 -6.661 -15.567 1.00 84.12 87 GLN A O 1
ATOM 743 N N . LEU A 1 88 ? 16.022 -4.828 -16.102 1.00 83.00 88 LEU A N 1
ATOM 744 C CA . LEU A 1 88 ? 16.963 -5.533 -16.975 1.00 83.00 88 LEU A CA 1
ATOM 745 C C . LEU A 1 88 ? 18.091 -6.136 -16.130 1.00 83.00 88 LEU A C 1
ATOM 747 O O . LEU A 1 88 ? 18.774 -5.426 -15.391 1.00 83.00 88 LEU A O 1
ATOM 751 N N . SER A 1 89 ? 18.312 -7.443 -16.252 1.00 81.81 89 SER A N 1
ATOM 752 C CA . SER A 1 89 ? 19.413 -8.139 -15.585 1.00 81.81 89 SER A CA 1
ATOM 753 C C . SER A 1 89 ? 20.185 -9.016 -16.570 1.00 81.81 89 SER A C 1
ATOM 755 O O . SER A 1 89 ? 19.615 -9.575 -17.506 1.00 81.81 89 SER A O 1
ATOM 757 N N . THR A 1 90 ? 21.501 -9.115 -16.369 1.00 81.94 90 THR A N 1
ATOM 758 C CA . THR A 1 90 ? 22.366 -10.031 -17.121 1.00 81.94 90 THR A CA 1
ATOM 759 C C . THR A 1 90 ? 22.695 -11.224 -16.245 1.00 81.94 90 THR A C 1
ATOM 761 O O . THR A 1 90 ? 23.251 -11.070 -15.158 1.00 81.94 90 THR A O 1
ATOM 764 N N . THR A 1 91 ? 22.414 -12.419 -16.749 1.00 79.31 91 THR A N 1
ATOM 765 C CA . THR A 1 91 ? 22.890 -13.676 -16.175 1.00 79.31 91 THR A CA 1
ATOM 766 C C . THR A 1 91 ? 23.963 -14.249 -17.094 1.00 79.31 91 THR A C 1
ATOM 768 O O . THR A 1 91 ? 23.666 -14.628 -18.226 1.00 79.31 91 THR A O 1
ATOM 771 N N . SER A 1 92 ? 25.213 -14.303 -16.635 1.00 78.12 92 SER A N 1
ATOM 772 C CA . SER A 1 92 ? 26.285 -14.986 -17.366 1.00 78.12 92 SER A CA 1
ATOM 773 C C . SER A 1 92 ? 26.352 -16.436 -16.900 1.00 78.12 92 SER A C 1
ATOM 775 O O . SER A 1 92 ? 26.817 -16.698 -15.793 1.00 78.12 92 SER A O 1
ATOM 777 N N . GLU A 1 93 ? 25.881 -17.375 -17.723 1.00 70.19 93 GLU A N 1
ATOM 778 C CA . GLU A 1 93 ? 26.024 -18.811 -17.433 1.00 70.19 93 GLU A CA 1
ATOM 779 C C . GLU A 1 93 ? 27.495 -19.265 -17.499 1.00 70.19 93 GLU A C 1
ATOM 781 O O . GLU A 1 93 ? 27.895 -20.167 -16.766 1.00 70.19 93 GLU A O 1
ATOM 786 N N . GLU A 1 94 ? 28.327 -18.595 -18.305 1.00 68.12 94 GLU A N 1
ATOM 787 C CA . GLU A 1 94 ? 29.768 -18.841 -18.404 1.00 68.12 94 GLU A CA 1
ATOM 788 C C . GLU A 1 94 ? 30.564 -17.550 -18.164 1.00 68.12 94 GLU A C 1
ATOM 790 O O . GLU A 1 94 ? 30.376 -16.537 -18.841 1.00 68.12 94 GLU A O 1
ATOM 795 N N . ILE A 1 95 ? 31.479 -17.590 -17.190 1.00 78.00 95 ILE A N 1
ATOM 796 C CA . ILE A 1 95 ? 32.420 -16.505 -16.887 1.00 78.00 95 ILE A CA 1
ATOM 797 C C . ILE A 1 95 ? 33.814 -16.964 -17.320 1.00 78.00 95 ILE A C 1
ATOM 799 O O . ILE A 1 95 ? 34.389 -17.873 -16.722 1.00 78.00 95 ILE A O 1
ATOM 803 N N . LEU A 1 96 ? 34.366 -16.331 -18.356 1.00 76.00 96 LEU A N 1
ATOM 804 C CA . LEU A 1 96 ? 35.751 -16.524 -18.787 1.00 76.00 96 LEU A CA 1
ATOM 805 C C . LEU A 1 96 ? 36.631 -15.426 -18.184 1.00 76.00 96 LEU A C 1
ATOM 807 O O . LEU A 1 96 ? 36.586 -14.274 -18.612 1.00 76.00 96 LEU A O 1
ATOM 811 N N . SER A 1 97 ? 37.448 -15.802 -17.204 1.00 67.69 97 SER A N 1
ATOM 812 C CA . SER A 1 97 ? 38.478 -14.944 -16.613 1.00 67.69 97 SER A CA 1
ATOM 813 C C . SER A 1 97 ? 39.832 -15.300 -17.224 1.00 67.69 97 SER A C 1
ATOM 815 O O . SER A 1 97 ? 40.231 -16.463 -17.187 1.00 67.69 97 SER A O 1
ATOM 817 N N . VAL A 1 98 ? 40.548 -14.319 -17.776 1.00 70.50 98 VAL A N 1
ATOM 818 C CA . VAL A 1 98 ? 41.913 -14.501 -18.296 1.00 70.50 98 VAL A CA 1
ATOM 819 C C . VAL A 1 98 ? 42.847 -13.603 -17.490 1.00 70.50 98 VAL A C 1
ATOM 821 O O . VAL A 1 98 ? 42.671 -12.386 -17.491 1.00 70.50 98 VAL A O 1
ATOM 824 N N . GLU A 1 99 ? 43.817 -14.196 -16.796 1.00 54.94 99 GLU A N 1
ATOM 825 C CA . GLU A 1 99 ? 44.913 -13.468 -16.148 1.00 54.94 99 GLU A CA 1
ATOM 826 C C . GLU A 1 99 ? 46.121 -13.416 -17.095 1.00 54.94 99 GLU A C 1
ATOM 828 O O . GLU A 1 99 ? 46.455 -14.420 -17.730 1.00 54.94 99 GLU A O 1
ATOM 833 N N . TYR A 1 100 ? 46.731 -12.233 -17.212 1.00 53.53 100 TYR A N 1
ATOM 834 C CA . TYR A 1 100 ? 47.955 -11.985 -17.984 1.00 53.53 100 TYR A CA 1
ATOM 835 C C . TYR A 1 100 ? 49.194 -12.049 -17.094 1.00 53.53 100 TYR A C 1
ATOM 837 O O . TYR A 1 100 ? 49.131 -11.501 -15.970 1.00 53.53 100 TYR A O 1
#

Sequence (100 aa):
MKTYEYIVLWDLIDDTPEVEEILKEIEGKQWTSFKSNSSTLFLVAEQILEKNHDEWEIYDEDDGVFIVVKENNSDYWELHRVSIVYQLSTTSEEILSVEY